Protein AF-A0A7H1B252-F1 (afdb_monomer_lite)

Sequence (55 aa):
MNAQDRQASGWPEYRRYLDHLMDCAECARLPKRCAVGERLRREHRAAGRGQGSAS

Structure (mmCIF, N/CA/C/O backbone):
data_AF-A0A7H1B252-F1
#
_entry.id   AF-A0A7H1B252-F1
#
loop_
_atom_site.group_PDB
_atom_site.id
_atom_site.type_symbol
_atom_site.label_atom_id
_atom_site.label_alt_id
_atom_site.label_comp_id
_atom_site.label_asym_id
_atom_site.label_entity_id
_atom_site.label_seq_id
_atom_site.pdbx_PDB_ins_code
_atom_site.Cartn_x
_atom_site.Cartn_y
_atom_site.Cartn_z
_atom_site.occupancy
_atom_site.B_iso_or_equiv
_atom_site.auth_seq_id
_atom_site.auth_comp_id
_atom_site.auth_asym_id
_atom_site.auth_atom_id
_atom_site.pdbx_PDB_model_num
ATOM 1 N N . MET A 1 1 ? -4.187 17.145 -22.727 1.00 43.19 1 MET A N 1
ATOM 2 C CA . MET A 1 1 ? -4.274 15.932 -21.883 1.00 43.19 1 MET A CA 1
ATOM 3 C C . MET A 1 1 ? -3.103 15.918 -20.910 1.00 43.19 1 MET A C 1
AT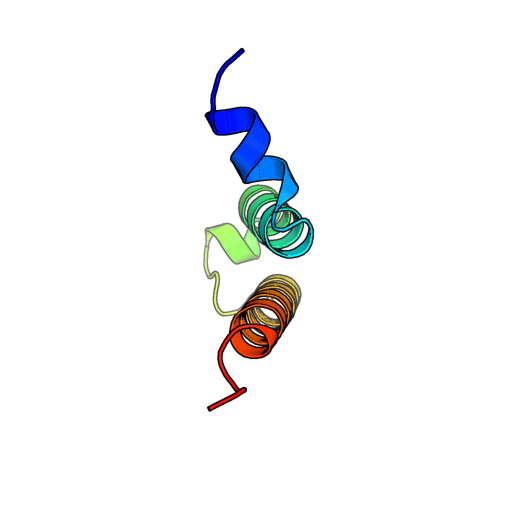OM 5 O O . MET A 1 1 ? -1.975 16.110 -21.347 1.00 43.19 1 MET A O 1
ATOM 9 N N . ASN A 1 2 ? -3.372 15.777 -19.610 1.00 43.44 2 ASN A N 1
ATOM 10 C CA . ASN A 1 2 ? -2.385 15.913 -18.534 1.00 43.44 2 ASN A CA 1
ATOM 11 C C . ASN A 1 2 ? -1.319 14.805 -18.574 1.00 43.44 2 ASN A C 1
ATOM 13 O O . ASN A 1 2 ? -1.649 13.624 -18.647 1.00 43.44 2 ASN A O 1
ATOM 17 N N . ALA A 1 3 ? -0.042 15.180 -18.448 1.00 49.41 3 ALA A N 1
ATOM 18 C CA . ALA A 1 3 ? 1.097 14.257 -18.362 1.00 49.41 3 ALA A CA 1
ATOM 19 C C . ALA A 1 3 ? 1.022 13.281 -17.164 1.00 49.41 3 ALA A C 1
ATOM 21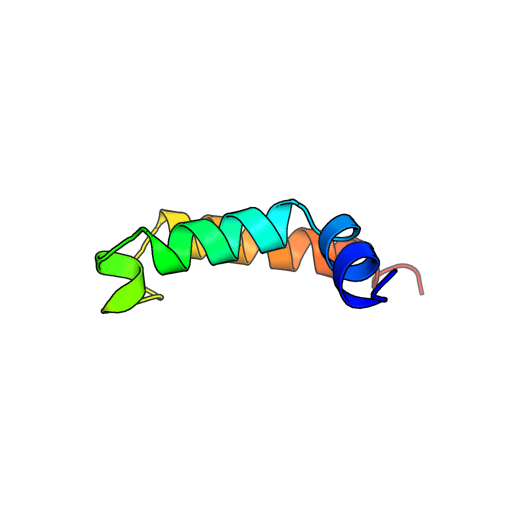 O O . ALA A 1 3 ? 1.716 12.267 -17.153 1.00 49.41 3 ALA A O 1
ATOM 22 N N . GLN A 1 4 ? 0.136 13.546 -16.197 1.00 53.75 4 GLN A N 1
ATOM 23 C CA . GLN A 1 4 ? -0.152 12.668 -15.059 1.00 53.75 4 GLN A CA 1
ATOM 24 C C . GLN A 1 4 ? -0.739 11.308 -15.480 1.00 53.75 4 GLN A C 1
ATOM 26 O O . GLN A 1 4 ? -0.450 10.298 -14.843 1.00 53.75 4 GLN A O 1
ATOM 31 N N . ASP A 1 5 ? -1.493 11.250 -16.582 1.00 47.06 5 ASP A N 1
ATOM 32 C CA . ASP A 1 5 ? -2.134 10.009 -17.043 1.00 47.06 5 ASP A CA 1
ATOM 33 C C . ASP A 1 5 ? -1.119 9.034 -17.671 1.00 47.06 5 ASP A C 1
ATOM 35 O O . ASP A 1 5 ? -1.179 7.814 -17.512 1.00 47.06 5 ASP A O 1
ATOM 39 N N . ARG A 1 6 ? -0.07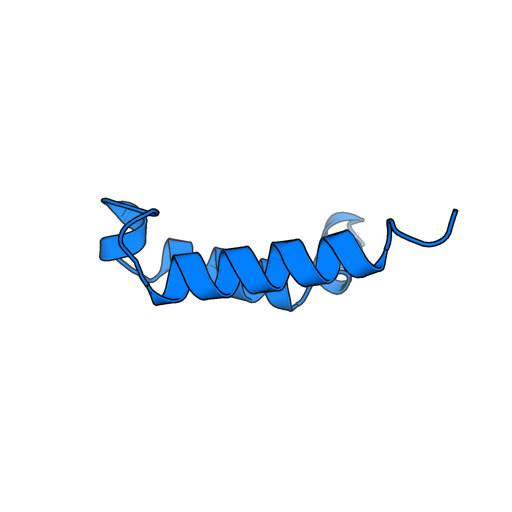5 9.590 -18.299 1.00 46.84 6 ARG A N 1
ATOM 40 C CA . ARG A 1 6 ? 0.996 8.813 -18.935 1.00 46.84 6 ARG A CA 1
ATOM 41 C C . ARG A 1 6 ? 1.917 8.134 -17.915 1.00 46.84 6 ARG A C 1
ATOM 43 O O . ARG A 1 6 ? 2.524 7.114 -18.225 1.00 46.84 6 ARG A O 1
ATOM 50 N N . GLN A 1 7 ? 1.982 8.663 -16.693 1.00 51.44 7 GLN A N 1
ATOM 51 C CA . GLN A 1 7 ? 2.767 8.095 -15.596 1.00 51.44 7 GLN A CA 1
ATOM 52 C C . GLN A 1 7 ? 2.032 6.941 -14.887 1.00 51.44 7 GLN A C 1
ATOM 54 O O . GLN A 1 7 ? 2.675 6.041 -14.347 1.00 51.44 7 GLN A O 1
ATOM 59 N N . ALA A 1 8 ? 0.694 6.907 -14.955 1.00 50.03 8 ALA A N 1
ATOM 60 C CA . ALA A 1 8 ? -0.117 5.795 -14.451 1.00 50.03 8 ALA A CA 1
ATOM 61 C C . ALA A 1 8 ? 0.026 4.514 -15.296 1.00 50.03 8 ALA A C 1
ATOM 63 O O . ALA A 1 8 ? -0.196 3.417 -14.787 1.00 50.03 8 ALA A O 1
ATOM 64 N N . SER A 1 9 ? 0.447 4.641 -16.558 1.00 51.41 9 SER A N 1
ATOM 65 C CA . SER A 1 9 ? 0.617 3.511 -17.484 1.00 51.41 9 SER A CA 1
ATOM 66 C C . SER A 1 9 ? 1.932 2.738 -17.311 1.00 51.41 9 SER A C 1
ATOM 68 O O . SER A 1 9 ? 2.097 1.686 -17.917 1.00 51.41 9 SER A O 1
ATOM 70 N N . GLY A 1 10 ? 2.879 3.234 -16.506 1.00 54.81 10 GLY A N 1
ATOM 71 C CA . GLY A 1 10 ? 4.216 2.634 -16.408 1.00 54.81 10 GLY A CA 1
ATOM 72 C C . GLY A 1 10 ? 4.369 1.500 -15.390 1.00 54.81 10 GLY A C 1
ATOM 73 O O . GLY A 1 10 ? 5.350 0.770 -15.466 1.00 54.81 10 GLY A O 1
ATOM 74 N N . TRP A 1 11 ? 3.454 1.362 -14.421 1.00 64.94 11 TRP A N 1
ATOM 75 C CA . TRP A 1 11 ? 3.666 0.473 -13.267 1.00 64.94 11 TRP A CA 1
ATOM 76 C C . TRP A 1 11 ? 2.347 -0.095 -12.713 1.00 64.94 11 TRP A C 1
ATOM 78 O O . TRP A 1 11 ? 1.904 0.314 -11.630 1.00 64.94 11 TRP A O 1
ATOM 88 N N . PRO A 1 12 ? 1.685 -1.025 -13.425 1.00 73.50 12 PRO A N 1
ATOM 89 C CA . PRO A 1 12 ? 0.450 -1.653 -12.948 1.00 73.50 12 PRO A CA 1
ATOM 90 C C . PRO A 1 12 ? 0.605 -2.302 -11.558 1.00 73.50 12 PRO A C 1
A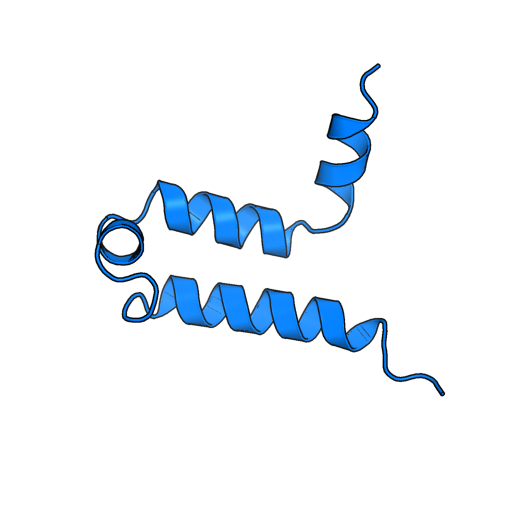TOM 92 O O . PRO A 1 12 ? -0.326 -2.285 -10.754 1.00 73.50 12 PRO A O 1
ATOM 95 N N . GLU A 1 13 ? 1.792 -2.794 -11.219 1.00 76.69 13 GLU A N 1
ATOM 96 C CA . GLU A 1 13 ? 2.137 -3.368 -9.916 1.00 76.69 13 GLU A CA 1
ATOM 97 C C . GLU A 1 13 ? 2.207 -2.306 -8.811 1.00 76.69 13 GLU A C 1
ATOM 99 O O . GLU A 1 13 ? 1.765 -2.545 -7.687 1.00 76.69 13 GLU A O 1
ATOM 104 N N . TYR A 1 14 ? 2.697 -1.104 -9.129 1.00 76.94 14 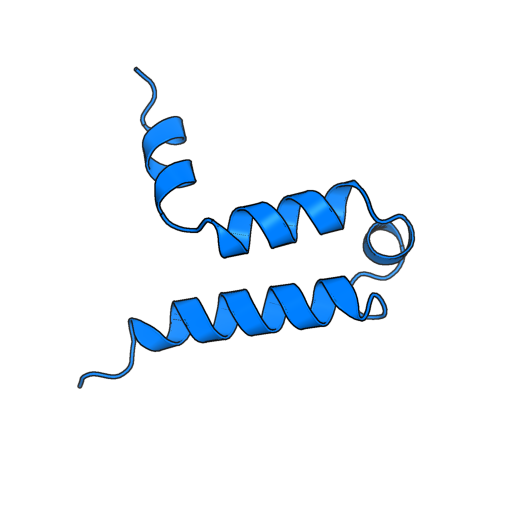TYR A N 1
ATOM 105 C CA . TYR A 1 14 ? 2.710 0.017 -8.187 1.00 76.94 14 TYR A CA 1
ATOM 106 C C . TYR A 1 14 ? 1.294 0.534 -7.920 1.00 76.94 14 TYR A C 1
ATOM 108 O O . TYR A 1 14 ? 0.948 0.829 -6.777 1.00 76.94 14 TYR A O 1
ATOM 116 N N . ARG A 1 15 ? 0.441 0.569 -8.954 1.00 83.31 15 ARG A N 1
ATOM 117 C CA . ARG A 1 15 ? -0.976 0.927 -8.806 1.00 83.31 15 ARG A CA 1
ATOM 118 C C . ARG A 1 15 ? -1.691 -0.037 -7.858 1.00 83.31 15 ARG A C 1
ATOM 120 O O . ARG A 1 15 ? -2.360 0.423 -6.943 1.00 83.31 15 ARG A O 1
ATOM 127 N N . ARG A 1 16 ? -1.492 -1.351 -8.025 1.00 83.75 16 ARG A N 1
ATOM 128 C CA . ARG A 1 16 ? -2.060 -2.387 -7.139 1.00 83.75 16 ARG A CA 1
ATOM 129 C C . ARG A 1 16 ? -1.564 -2.268 -5.699 1.00 83.75 16 ARG A C 1
ATOM 131 O O . ARG A 1 16 ? -2.341 -2.453 -4.771 1.00 83.75 16 ARG A O 1
ATOM 138 N N . TYR A 1 17 ? -0.285 -1.942 -5.507 1.00 84.56 17 TYR A N 1
ATOM 139 C CA . TYR A 1 17 ? 0.266 -1.687 -4.177 1.00 84.56 17 TYR A CA 1
ATOM 140 C C . TYR A 1 17 ? -0.409 -0.489 -3.497 1.00 84.56 17 TYR A C 1
ATOM 142 O O . TYR A 1 17 ? -0.829 -0.603 -2.349 1.00 84.56 17 TYR A O 1
ATOM 150 N N . LEU A 1 18 ? -0.548 0.637 -4.204 1.00 84.38 18 LEU A N 1
ATOM 151 C CA . LEU A 1 18 ? -1.204 1.832 -3.668 1.00 84.38 18 LEU A CA 1
ATOM 152 C C . LEU A 1 18 ? -2.690 1.607 -3.379 1.00 84.38 18 LEU A C 1
ATOM 154 O O . LEU A 1 18 ? -3.168 2.025 -2.331 1.00 84.38 18 LEU A O 1
ATOM 158 N N . ASP A 1 19 ? -3.395 0.931 -4.282 1.00 87.62 19 ASP A N 1
ATOM 159 C CA . ASP A 1 19 ? -4.812 0.597 -4.128 1.00 87.62 19 ASP A CA 1
ATOM 160 C C . ASP A 1 19 ? -5.046 -0.238 -2.859 1.00 87.62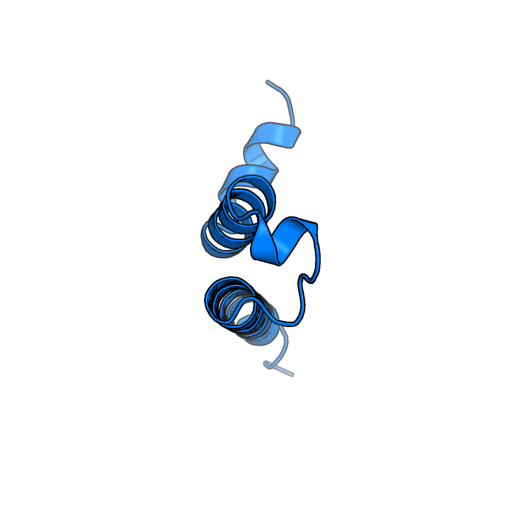 19 ASP A C 1
ATOM 162 O O . ASP A 1 19 ? -5.829 0.135 -1.988 1.00 87.62 19 ASP A O 1
ATOM 166 N N . HIS A 1 20 ? -4.233 -1.281 -2.669 1.00 88.00 20 HIS A N 1
ATOM 167 C CA . HIS A 1 20 ? -4.291 -2.115 -1.474 1.00 88.00 20 HIS A CA 1
ATOM 168 C C . HIS A 1 20 ? -3.935 -1.360 -0.183 1.00 88.00 20 HIS A C 1
ATOM 170 O O . HIS A 1 20 ? -4.532 -1.617 0.858 1.00 88.00 20 HIS A O 1
ATOM 176 N N . LEU A 1 21 ? -2.978 -0.424 -0.223 1.00 85.00 21 LEU A N 1
ATOM 177 C CA . LEU A 1 21 ? -2.651 0.409 0.941 1.00 85.00 21 LEU A CA 1
ATOM 178 C C . LEU A 1 21 ? -3.815 1.315 1.363 1.00 85.00 21 LEU A C 1
ATOM 180 O O . LEU A 1 21 ? -3.938 1.601 2.553 1.00 85.00 21 LEU A O 1
ATOM 184 N N . MET A 1 22 ? -4.626 1.781 0.408 1.00 87.38 22 MET A N 1
ATOM 185 C CA . MET A 1 22 ? -5.775 2.646 0.689 1.00 87.38 22 MET A CA 1
ATOM 186 C C . MET A 1 22 ? -7.006 1.863 1.158 1.00 87.38 22 MET A C 1
ATOM 188 O O . MET A 1 22 ? -7.753 2.372 1.989 1.00 87.38 22 MET A O 1
ATOM 192 N N . ASP A 1 23 ? -7.199 0.638 0.667 1.00 90.75 23 ASP A N 1
ATOM 193 C CA . ASP A 1 23 ? -8.328 -0.223 1.044 1.00 90.75 23 ASP A CA 1
ATOM 194 C C . ASP A 1 23 ? -8.084 -0.992 2.358 1.00 90.75 23 ASP A C 1
ATOM 196 O O . ASP A 1 23 ? -8.975 -1.154 3.194 1.00 90.75 23 ASP A O 1
ATOM 200 N N . CYS A 1 24 ? -6.850 -1.440 2.605 1.00 89.31 24 CYS A N 1
ATOM 201 C CA . CYS A 1 24 ? -6.563 -2.302 3.743 1.00 89.31 24 CYS A CA 1
ATOM 202 C C . CYS A 1 24 ? -6.347 -1.510 5.045 1.00 89.31 24 CYS A C 1
ATOM 204 O O . CYS A 1 24 ? -5.317 -0.868 5.263 1.00 89.31 24 CYS A O 1
ATOM 206 N N . ALA A 1 25 ? -7.280 -1.657 5.989 1.00 87.50 25 ALA A N 1
ATOM 207 C CA . ALA A 1 25 ? -7.201 -1.039 7.316 1.00 87.50 25 ALA A CA 1
ATOM 208 C C . ALA A 1 25 ? -5.961 -1.463 8.134 1.00 87.50 25 ALA A C 1
ATOM 210 O O . ALA A 1 25 ? -5.452 -0.683 8.942 1.00 87.50 25 ALA A O 1
ATOM 211 N N . GLU A 1 26 ? -5.455 -2.686 7.938 1.00 88.12 26 GLU A N 1
ATOM 212 C CA . GLU A 1 26 ? -4.214 -3.145 8.577 1.00 88.12 26 GLU A CA 1
ATOM 213 C C . GLU A 1 26 ? -2.998 -2.427 7.992 1.00 88.12 26 GLU A C 1
ATOM 215 O O . GLU A 1 26 ? -2.147 -1.955 8.742 1.00 88.12 26 GLU A O 1
ATOM 220 N N . CYS A 1 27 ? -2.955 -2.267 6.670 1.00 86.94 27 CYS A N 1
ATOM 221 C CA . CYS A 1 27 ? -1.945 -1.469 5.993 1.00 86.94 27 CYS A CA 1
ATOM 222 C C . CYS A 1 27 ? -2.011 0.020 6.417 1.00 86.94 27 CYS A C 1
ATOM 224 O O . CYS A 1 27 ? -0.963 0.641 6.597 1.00 86.94 27 CYS A O 1
ATOM 226 N N . ALA A 1 28 ? -3.207 0.573 6.659 1.00 83.25 28 ALA A N 1
ATOM 227 C CA . ALA A 1 28 ? -3.393 1.948 7.137 1.00 83.25 28 ALA A CA 1
ATOM 228 C C . ALA A 1 28 ? -2.873 2.174 8.571 1.00 83.25 28 ALA A C 1
ATOM 230 O O . ALA A 1 28 ? -2.374 3.252 8.891 1.00 83.25 28 ALA A O 1
ATOM 231 N N . ARG A 1 29 ? -2.964 1.160 9.443 1.00 86.06 29 ARG A N 1
ATOM 232 C CA . ARG A 1 29 ? -2.462 1.232 10.830 1.00 86.06 29 ARG A CA 1
ATOM 233 C C . ARG A 1 29 ? -0.990 0.840 10.938 1.00 86.06 29 ARG A C 1
ATOM 235 O O . ARG A 1 29 ? -0.220 1.484 11.644 1.00 86.06 29 ARG A O 1
ATOM 242 N N . LEU A 1 30 ? -0.612 -0.261 10.291 1.00 85.81 30 LEU A N 1
ATOM 243 C CA . LEU A 1 30 ? 0.686 -0.924 10.399 1.00 85.81 30 LEU A CA 1
ATOM 244 C C . LEU A 1 30 ? 1.102 -1.481 9.023 1.00 85.81 30 LEU A C 1
ATOM 246 O O . LEU A 1 30 ? 1.048 -2.693 8.792 1.00 85.81 30 LEU A O 1
ATOM 250 N N . PRO A 1 31 ? 1.614 -0.627 8.118 1.00 74.56 31 PRO A N 1
ATOM 251 C CA . PRO A 1 31 ? 1.921 -1.002 6.732 1.00 74.56 31 PRO A CA 1
ATOM 252 C C . PRO A 1 31 ? 2.968 -2.116 6.589 1.00 74.56 31 PRO A C 1
ATOM 254 O O . PRO A 1 31 ? 3.059 -2.751 5.544 1.00 74.56 31 PRO A O 1
ATOM 257 N N . LYS A 1 32 ? 3.756 -2.385 7.638 1.00 77.12 32 LYS A N 1
ATOM 258 C CA . LYS A 1 32 ? 4.766 -3.457 7.673 1.00 77.12 32 LYS A CA 1
ATOM 259 C C . LYS A 1 32 ? 4.242 -4.808 8.181 1.00 77.12 32 LYS A C 1
ATOM 261 O O . LYS A 1 32 ? 5.002 -5.765 8.179 1.00 77.12 32 LYS A O 1
ATOM 266 N N . ARG A 1 33 ? 3.000 -4.891 8.671 1.00 85.56 33 ARG A N 1
ATOM 267 C CA . ARG A 1 33 ? 2.396 -6.149 9.167 1.00 85.56 33 ARG A CA 1
ATOM 268 C C . ARG A 1 33 ? 1.453 -6.797 8.160 1.00 85.56 33 ARG A C 1
ATOM 270 O O . ARG A 1 33 ? 1.272 -8.007 8.184 1.00 85.56 33 ARG A O 1
ATOM 277 N N . CYS A 1 34 ? 0.932 -5.977 7.260 1.00 88.50 34 CYS A N 1
ATOM 278 C CA . CYS A 1 34 ? 0.087 -6.349 6.144 1.00 88.50 34 CYS A CA 1
ATOM 279 C C . CYS A 1 34 ? 0.862 -7.269 5.185 1.00 88.50 34 CYS A C 1
ATOM 281 O O . CYS A 1 34 ? 1.654 -6.799 4.366 1.00 88.50 34 CYS A O 1
ATOM 283 N N . ALA A 1 35 ? 0.663 -8.587 5.291 1.00 87.50 35 ALA A N 1
ATOM 284 C CA . ALA A 1 35 ? 1.398 -9.578 4.493 1.00 87.50 35 ALA A CA 1
ATOM 285 C C . ALA A 1 35 ? 1.207 -9.366 2.979 1.00 87.50 35 ALA A C 1
ATOM 287 O O . ALA A 1 35 ? 2.142 -9.519 2.190 1.00 87.50 35 ALA A O 1
ATOM 288 N N . VAL A 1 36 ? 0.001 -8.949 2.582 1.00 87.75 36 VAL A N 1
ATOM 289 C CA . VAL A 1 36 ? -0.338 -8.613 1.194 1.00 87.75 36 VAL A CA 1
ATOM 290 C C . VAL A 1 36 ? 0.371 -7.327 0.755 1.00 87.75 36 VAL A C 1
ATOM 292 O O . VAL A 1 36 ? 1.007 -7.317 -0.298 1.00 87.75 36 VAL A O 1
ATOM 295 N N . GLY A 1 37 ? 0.362 -6.280 1.586 1.00 86.75 37 GLY A N 1
ATOM 296 C CA . GLY A 1 37 ? 1.121 -5.052 1.338 1.00 86.75 37 GLY A CA 1
ATOM 297 C C . GLY A 1 37 ? 2.630 -5.295 1.222 1.00 86.75 37 GLY A C 1
ATOM 298 O O . GLY A 1 37 ? 3.277 -4.757 0.323 1.00 86.75 37 GLY A O 1
ATOM 299 N N . GLU A 1 38 ? 3.202 -6.156 2.067 1.00 87.56 38 GLU A N 1
ATOM 300 C CA . GLU A 1 38 ? 4.622 -6.507 1.992 1.00 87.56 38 GLU A CA 1
ATOM 301 C C . GLU A 1 38 ? 4.955 -7.282 0.708 1.00 87.56 38 GLU A C 1
ATOM 303 O O . GLU A 1 38 ? 5.962 -6.988 0.055 1.00 87.56 38 GLU A O 1
ATOM 308 N N . ARG A 1 39 ? 4.094 -8.224 0.303 1.00 87.25 39 ARG A N 1
ATOM 309 C CA . ARG A 1 39 ? 4.224 -8.961 -0.962 1.00 87.25 39 ARG A CA 1
ATOM 310 C C . ARG A 1 39 ? 4.198 -8.014 -2.164 1.00 87.25 39 ARG A C 1
ATOM 312 O O . ARG A 1 39 ? 5.152 -8.016 -2.940 1.00 87.25 39 ARG A O 1
ATOM 319 N N . LEU A 1 40 ? 3.192 -7.142 -2.248 1.00 85.69 40 LEU A N 1
ATOM 320 C CA . LEU A 1 40 ? 3.051 -6.151 -3.323 1.00 85.69 40 LEU A CA 1
ATOM 321 C C . LEU A 1 40 ? 4.246 -5.184 -3.371 1.00 85.69 40 LEU A C 1
ATOM 323 O O . LEU A 1 40 ? 4.761 -4.858 -4.441 1.00 85.69 40 LEU A O 1
ATOM 327 N N . ARG A 1 41 ? 4.765 -4.778 -2.205 1.00 83.12 41 ARG A N 1
ATOM 328 C CA . ARG A 1 41 ? 5.979 -3.958 -2.105 1.00 83.12 41 ARG A CA 1
ATOM 329 C C . ARG A 1 41 ? 7.219 -4.683 -2.636 1.00 83.12 41 ARG A C 1
ATOM 331 O O . ARG A 1 41 ? 8.070 -4.051 -3.267 1.00 83.12 41 ARG A O 1
ATOM 338 N N . ARG A 1 42 ? 7.362 -5.987 -2.370 1.00 85.00 42 ARG A N 1
ATOM 339 C CA . ARG A 1 42 ? 8.463 -6.809 -2.905 1.00 85.00 42 ARG A CA 1
ATOM 340 C C . ARG A 1 42 ? 8.347 -6.975 -4.419 1.00 85.00 42 ARG A C 1
ATOM 342 O O . ARG A 1 42 ? 9.361 -6.822 -5.092 1.00 85.00 42 ARG A O 1
ATOM 349 N N . GLU A 1 43 ? 7.145 -7.219 -4.935 1.00 83.19 43 GLU A N 1
ATOM 350 C CA . GLU A 1 43 ? 6.866 -7.320 -6.376 1.00 83.19 43 GLU A CA 1
ATOM 351 C C . GLU A 1 43 ? 7.223 -6.012 -7.096 1.00 83.19 43 GLU A C 1
ATOM 353 O O . GLU A 1 43 ? 7.994 -6.030 -8.054 1.00 83.19 43 GLU A O 1
ATOM 358 N N . HIS A 1 44 ? 6.804 -4.861 -6.558 1.00 78.75 44 HIS A N 1
ATOM 359 C CA . HIS A 1 44 ? 7.204 -3.550 -7.077 1.00 78.75 44 HIS A CA 1
ATOM 360 C C . HIS A 1 44 ? 8.730 -3.349 -7.059 1.00 78.75 44 HIS A C 1
ATOM 362 O O . HIS A 1 44 ? 9.321 -2.892 -8.038 1.00 78.75 44 HIS A O 1
ATOM 368 N N . ARG A 1 45 ? 9.403 -3.721 -5.961 1.00 79.25 45 ARG A N 1
ATOM 369 C CA . ARG A 1 45 ? 10.866 -3.599 -5.849 1.00 79.25 45 ARG A CA 1
ATOM 370 C C . ARG A 1 45 ? 11.607 -4.520 -6.824 1.00 79.25 45 ARG A C 1
ATOM 372 O O . ARG A 1 45 ? 12.685 -4.156 -7.288 1.00 79.25 45 ARG A O 1
ATOM 379 N N . ALA A 1 46 ? 11.064 -5.702 -7.105 1.00 79.88 46 ALA A N 1
ATOM 380 C CA . ALA A 1 46 ? 11.612 -6.640 -8.079 1.00 79.88 46 ALA A CA 1
ATOM 381 C C . ALA A 1 46 ? 11.437 -6.113 -9.511 1.00 79.88 46 ALA A C 1
ATOM 383 O O . ALA A 1 46 ? 12.409 -6.090 -10.265 1.00 79.88 46 ALA A O 1
ATOM 384 N N . ALA A 1 47 ? 10.255 -5.581 -9.839 1.00 73.44 47 ALA A N 1
ATOM 385 C CA . ALA A 1 47 ? 9.986 -4.926 -11.119 1.00 73.44 47 ALA A CA 1
ATOM 386 C C . ALA A 1 47 ? 10.900 -3.705 -11.350 1.00 73.44 47 ALA A C 1
ATOM 388 O O . ALA A 1 47 ? 11.405 -3.500 -12.451 1.00 73.44 47 ALA A O 1
ATOM 389 N N . GLY A 1 48 ? 11.189 -2.929 -10.296 1.00 64.75 48 GLY A N 1
ATOM 390 C CA . GLY A 1 48 ? 12.136 -1.810 -10.351 1.00 64.75 48 GLY A CA 1
ATOM 391 C C . GLY A 1 48 ? 13.607 -2.227 -10.484 1.00 64.75 48 GLY A C 1
ATOM 392 O O . GLY A 1 48 ? 14.383 -1.525 -11.124 1.00 64.75 48 GLY A O 1
ATOM 393 N N . ARG A 1 49 ? 14.009 -3.381 -9.926 1.00 57.25 49 ARG A N 1
ATOM 394 C CA . ARG A 1 49 ? 15.380 -3.914 -10.074 1.00 57.25 49 ARG A CA 1
ATOM 395 C C . ARG A 1 49 ? 15.653 -4.554 -11.432 1.00 57.25 49 ARG A C 1
ATOM 397 O O . ARG A 1 49 ? 16.804 -4.552 -11.852 1.00 57.25 49 ARG A O 1
ATOM 404 N N . GLY A 1 50 ? 14.628 -5.041 -12.130 1.00 52.59 50 GLY A N 1
ATOM 405 C CA . GLY A 1 50 ? 14.768 -5.548 -13.500 1.00 52.59 50 GLY A CA 1
ATOM 406 C C . GLY A 1 50 ? 15.218 -4.488 -14.515 1.00 52.59 50 GLY A C 1
ATOM 407 O O . GLY A 1 50 ? 15.719 -4.842 -15.574 1.00 52.59 50 GLY A O 1
ATOM 408 N N . GLN A 1 51 ? 15.102 -3.197 -14.182 1.00 52.75 51 GLN A N 1
ATOM 409 C CA . GLN A 1 51 ? 15.559 -2.082 -15.023 1.00 52.75 51 GLN A CA 1
ATOM 410 C C . GLN A 1 51 ? 16.967 -1.566 -14.667 1.00 52.75 51 GLN A C 1
ATOM 412 O O . GLN A 1 51 ? 17.467 -0.671 -15.338 1.00 52.75 51 GLN A O 1
ATOM 417 N N . GLY A 1 52 ? 17.618 -2.109 -13.628 1.00 47.84 52 GLY A N 1
ATOM 418 C CA . GLY A 1 52 ? 18.871 -1.569 -13.080 1.00 47.84 52 GLY A CA 1
ATOM 419 C C . GLY A 1 52 ? 20.025 -2.566 -12.965 1.00 47.84 52 GLY A C 1
ATOM 420 O O . GLY A 1 52 ? 20.928 -2.353 -12.161 1.00 47.84 52 GLY A O 1
ATOM 421 N N . SER A 1 53 ? 20.008 -3.682 -13.692 1.00 46.41 53 SER A N 1
ATOM 422 C CA . SER A 1 53 ? 21.123 -4.643 -13.679 1.00 46.41 53 SER A CA 1
ATOM 423 C C . SER A 1 53 ? 21.415 -5.171 -15.079 1.00 46.41 53 SER A C 1
ATOM 425 O O . SER A 1 53 ? 21.311 -6.359 -15.357 1.00 46.41 53 SER A O 1
ATOM 427 N N . ALA A 1 54 ? 21.770 -4.242 -15.961 1.00 43.47 54 ALA A N 1
ATOM 428 C CA . ALA A 1 54 ? 22.588 -4.500 -17.135 1.00 43.47 54 ALA A CA 1
ATOM 429 C C . ALA A 1 54 ? 23.668 -3.409 -17.160 1.00 43.47 54 ALA A C 1
ATOM 431 O O . ALA A 1 54 ? 23.490 -2.346 -17.751 1.00 43.47 54 ALA A O 1
ATOM 432 N N . SER A 1 55 ? 24.744 -3.612 -16.406 1.00 43.38 55 SER A N 1
ATOM 433 C CA . SER A 1 55 ? 26.007 -2.878 -16.538 1.00 43.38 55 SER A CA 1
ATOM 434 C C . SER A 1 55 ? 27.134 -3.818 -16.159 1.00 43.38 55 SER A C 1
ATOM 436 O O . SER A 1 55 ? 26.954 -4.533 -15.146 1.00 43.38 55 SER A O 1
#

Organism: NCBI:txid2768069

Foldseek 3Di:
DDPVVVVCPPCPLVVVLVVCCVPDPCCVVPVPVPPVNVVSVVVRVVVVVVVPPDD

Radius of gyration: 13.34 Å; chains: 1; bounding box: 34×26×33 Å

pLDDT: mean 72.45, std 16.6, range [43.19, 90.75]

Secondary structure (DSSP, 8-state):
--HHHHHHTT-HHHHHHHHHHHH-HHHHH-TTT-HHHHHHHHHHHHHHHTTS---